Protein AF-A0A0D6DZ39-F1 (afdb_monomer)

Mean predicted aligned error: 8.22 Å

Solvent-accessible surface area (backbone atoms only — not comparable to full-atom values): 7316 Å² total; per-residue (Å²): 134,57,72,67,60,53,52,51,49,54,52,51,52,51,53,54,52,53,54,52,53,53,52,53,49,53,53,50,54,50,54,51,53,52,51,52,50,53,54,49,48,52,49,20,50,55,39,44,49,70,78,43,33,58,39,43,31,40,40,42,47,81,57,67,47,63,48,100,86,68,48,60,35,35,38,30,37,38,22,46,93,90,41,80,42,52,37,34,36,26,66,85,46,83,74,49,64,58,89,72,80,80,83,58,91,86,63,86,48,81,48,59,25,38,36,34,43,57,88,69,51,75,48,76,48,65,82,81,129

Foldseek 3Di:
DDPVVVVVVVVVVVVVVVVVVVVVVVVVVVVVVLVVQQVFLVLQLVQCCVVPLQWAEKAWAPDWDADPVGWIWTWIWTAGPNDTWIFTTTSHDGDDTDDDDDDPPVDPDNHFYWYQDNVRDIDTDHDDD

pLDDT: mean 88.0, std 10.22, range [45.81, 98.19]

Nearest PDB structures (foldseek):
  5d8e-assembly2_C  TM=4.285E-01  e=2.724E+00  Homo sapiens
  4mdb-assembly1_A  TM=3.500E-01  e=3.657E+00  Drosophila mauritiana
  7v6c-assembly1_B  TM=3.434E-01  e=8.344E+00  Drosophila melanogaster

Structure (mmCIF, N/CA/C/O backbone):
data_AF-A0A0D6DZ39-F1
#
_entry.id   AF-A0A0D6DZ39-F1
#
loop_
_atom_site.group_PDB
_atom_site.id
_atom_site.type_symbol
_atom_site.label_atom_id
_atom_site.label_alt_id
_atom_site.label_comp_id
_atom_site.label_asym_id
_atom_site.label_entity_id
_atom_site.label_seq_id
_atom_site.pdbx_PDB_ins_code
_atom_site.Cartn_x
_atom_site.Cartn_y
_atom_site.Cartn_z
_atom_site.occupancy
_atom_site.B_iso_or_equiv
_atom_site.auth_seq_id
_atom_site.auth_comp_id
_atom_site.auth_asym_id
_atom_site.auth_atom_id
_atom_site.pdbx_PDB_model_num
ATOM 1 N N . MET A 1 1 ? 46.101 -10.768 -37.795 1.00 60.72 1 MET A N 1
ATOM 2 C CA . MET A 1 1 ? 44.679 -10.346 -37.822 1.00 60.72 1 MET A CA 1
ATOM 3 C C . MET A 1 1 ? 44.556 -9.062 -38.639 1.00 60.72 1 MET A C 1
ATOM 5 O O . MET A 1 1 ? 45.333 -8.148 -38.408 1.00 60.72 1 MET A O 1
ATOM 9 N N . ASN A 1 2 ? 43.659 -9.007 -39.630 1.00 80.50 2 ASN A N 1
ATOM 10 C CA . ASN A 1 2 ? 43.587 -7.879 -40.570 1.00 80.50 2 ASN A CA 1
ATOM 11 C C . ASN A 1 2 ? 42.960 -6.634 -39.903 1.00 80.50 2 ASN 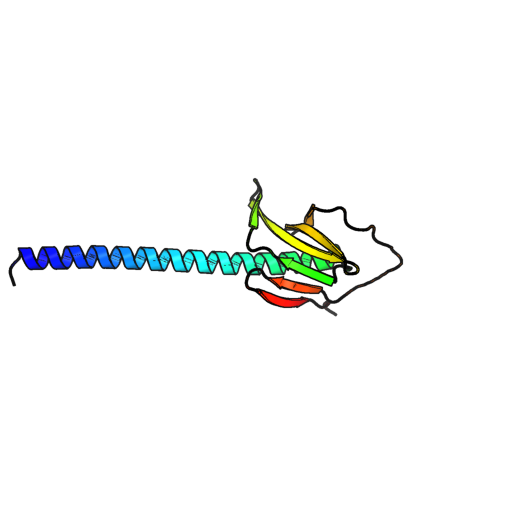A C 1
ATOM 13 O O . ASN A 1 2 ? 42.005 -6.782 -39.138 1.00 80.50 2 ASN A O 1
ATOM 17 N N . LYS A 1 3 ? 43.458 -5.420 -40.190 1.00 79.31 3 LYS A N 1
ATOM 18 C CA . LYS A 1 3 ? 43.030 -4.165 -39.523 1.00 79.31 3 LYS A CA 1
ATOM 19 C C . LYS A 1 3 ? 41.513 -3.941 -39.606 1.00 79.31 3 LYS A C 1
ATOM 21 O O . LYS A 1 3 ? 40.906 -3.439 -38.665 1.00 79.31 3 LYS A O 1
ATOM 26 N N . THR A 1 4 ? 40.892 -4.380 -40.697 1.00 81.56 4 THR A N 1
ATOM 27 C CA . THR A 1 4 ? 39.440 -4.322 -40.910 1.00 81.56 4 THR A CA 1
ATOM 28 C C . THR A 1 4 ? 38.673 -5.236 -39.951 1.00 81.56 4 THR A C 1
ATOM 30 O O . THR A 1 4 ? 37.684 -4.808 -39.368 1.00 81.56 4 THR A O 1
ATOM 33 N N . LYS A 1 5 ? 39.162 -6.462 -39.705 1.00 79.31 5 LYS A N 1
ATOM 34 C CA . LYS A 1 5 ? 38.545 -7.399 -38.746 1.00 79.31 5 LYS A CA 1
ATOM 35 C C . LYS A 1 5 ? 38.633 -6.868 -37.312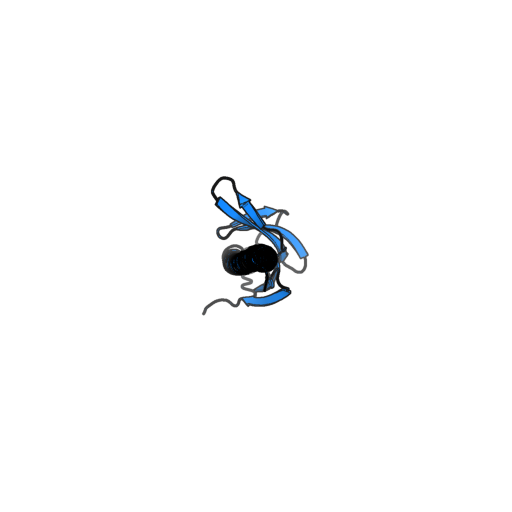 1.00 79.31 5 LYS A C 1
ATOM 37 O O . LYS A 1 5 ? 37.662 -6.967 -36.572 1.00 79.31 5 LYS A O 1
ATOM 42 N N . LEU A 1 6 ? 39.755 -6.240 -36.947 1.00 83.12 6 LEU A N 1
ATOM 43 C CA . LEU A 1 6 ? 39.930 -5.614 -35.631 1.00 83.12 6 LEU A CA 1
ATOM 44 C C . LEU A 1 6 ? 38.946 -4.450 -35.414 1.00 83.12 6 LEU A C 1
ATOM 46 O O . LEU A 1 6 ? 38.325 -4.376 -34.359 1.00 83.12 6 LEU A O 1
ATOM 50 N N . LYS A 1 7 ? 38.750 -3.581 -36.418 1.00 83.75 7 LYS A N 1
ATOM 51 C CA . LYS A 1 7 ? 37.773 -2.477 -36.349 1.00 83.75 7 LYS A CA 1
ATOM 52 C C . LYS A 1 7 ? 36.332 -2.971 -36.196 1.00 83.75 7 LYS A C 1
ATOM 54 O O . LYS A 1 7 ? 35.586 -2.403 -35.407 1.00 83.75 7 LYS A O 1
ATOM 59 N N . VAL A 1 8 ? 35.957 -4.036 -36.909 1.00 85.12 8 VAL A N 1
ATOM 60 C CA . VAL A 1 8 ? 34.622 -4.650 -36.788 1.00 85.12 8 VAL A CA 1
ATOM 61 C C . VAL A 1 8 ? 34.415 -5.238 -35.390 1.00 85.12 8 VAL A C 1
ATOM 63 O O . VAL A 1 8 ? 33.375 -5.001 -34.780 1.00 85.12 8 VAL A O 1
ATOM 66 N N . ILE A 1 9 ? 35.419 -5.932 -34.844 1.00 86.00 9 ILE A N 1
ATOM 67 C CA . ILE A 1 9 ? 35.352 -6.482 -33.484 1.00 86.00 9 ILE A CA 1
ATOM 68 C C . ILE A 1 9 ? 35.227 -5.356 -32.451 1.00 86.00 9 ILE A C 1
ATOM 70 O O . ILE A 1 9 ? 34.301 -5.396 -31.646 1.00 86.00 9 ILE A O 1
ATOM 74 N N . LEU A 1 10 ? 36.074 -4.321 -32.506 1.00 86.88 10 LEU A N 1
ATOM 75 C CA . LEU A 1 10 ? 35.972 -3.172 -31.593 1.00 86.88 10 LEU A CA 1
ATOM 76 C C . LEU A 1 10 ? 34.621 -2.452 -31.699 1.00 86.88 10 LEU A C 1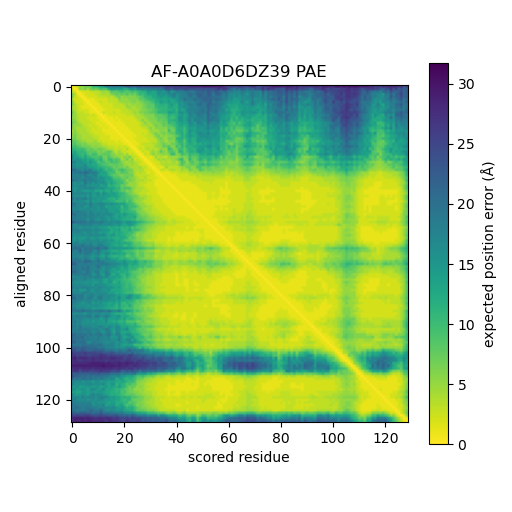
ATOM 78 O O . LEU A 1 10 ? 34.039 -2.107 -30.674 1.00 86.88 10 LEU A O 1
ATOM 82 N N . GLY A 1 11 ? 34.105 -2.261 -32.916 1.00 87.50 11 GLY A N 1
ATOM 83 C CA . GLY A 1 11 ? 32.790 -1.660 -33.134 1.00 87.50 11 GLY A CA 1
ATOM 84 C C . GLY A 1 11 ? 31.669 -2.487 -32.504 1.00 87.50 11 GLY A C 1
ATOM 85 O O . GLY A 1 11 ? 30.847 -1.951 -31.764 1.00 87.50 11 GLY A O 1
ATOM 86 N N . SER A 1 12 ? 31.673 -3.804 -32.729 1.00 86.62 12 SER A N 1
ATOM 87 C CA . SER A 1 12 ? 30.685 -4.713 -32.132 1.00 86.62 12 SER A CA 1
ATOM 88 C C . SER A 1 12 ? 30.771 -4.751 -30.601 1.00 86.62 12 SER A C 1
ATOM 90 O O . SER A 1 12 ? 29.744 -4.680 -29.927 1.00 86.62 12 SER A O 1
ATOM 92 N N . LEU A 1 13 ? 31.985 -4.762 -30.042 1.00 91.31 13 LEU A N 1
ATOM 93 C CA . LEU A 1 13 ? 32.215 -4.738 -28.599 1.00 91.31 13 LEU A CA 1
ATOM 94 C C . LEU A 1 13 ? 31.680 -3.447 -27.962 1.00 91.31 13 LEU A C 1
ATOM 96 O O . LEU A 1 13 ? 31.044 -3.499 -26.908 1.00 91.31 13 LEU A O 1
ATOM 100 N N . LEU A 1 14 ? 31.880 -2.298 -28.617 1.00 91.31 14 LEU A N 1
ATOM 101 C CA . LEU A 1 14 ? 31.361 -1.011 -28.155 1.00 91.31 14 LEU A CA 1
ATOM 102 C C . LEU A 1 14 ? 29.826 -1.019 -28.098 1.00 91.31 14 LEU A C 1
ATOM 104 O O . LEU A 1 14 ? 29.248 -0.641 -27.082 1.00 91.31 14 LEU A O 1
ATOM 108 N N . VAL A 1 15 ? 29.165 -1.502 -29.156 1.00 90.19 15 VAL A N 1
ATOM 109 C CA . VAL A 1 15 ? 27.695 -1.571 -29.224 1.00 90.19 15 VAL A CA 1
ATOM 110 C C . VAL A 1 15 ? 27.132 -2.481 -28.131 1.00 90.19 15 VAL A C 1
ATOM 112 O O . VAL A 1 15 ? 26.187 -2.099 -27.439 1.00 90.19 15 VAL A O 1
ATOM 115 N N . ILE A 1 16 ? 27.737 -3.655 -27.922 1.00 91.19 16 ILE A N 1
ATOM 116 C CA . ILE A 1 16 ? 27.330 -4.589 -26.861 1.00 91.19 16 ILE A CA 1
ATOM 117 C C . ILE A 1 16 ? 27.494 -3.944 -25.479 1.00 91.19 16 ILE A C 1
ATOM 119 O O . ILE A 1 16 ? 26.596 -4.038 -24.641 1.00 91.19 16 ILE A O 1
ATOM 123 N N . THR A 1 17 ? 28.607 -3.242 -25.254 1.00 91.69 17 THR A N 1
ATOM 124 C CA . THR A 1 17 ? 28.882 -2.565 -23.979 1.00 91.69 17 THR A CA 1
ATOM 125 C C . THR A 1 17 ? 27.860 -1.462 -23.700 1.00 91.69 17 THR A C 1
ATOM 127 O O . THR A 1 17 ? 27.304 -1.403 -22.605 1.00 91.69 17 THR A O 1
ATOM 130 N N . VAL A 1 18 ? 27.535 -0.628 -24.694 1.00 91.31 18 VAL A N 1
ATOM 131 C CA . VAL A 1 18 ? 26.509 0.420 -24.553 1.00 91.31 18 VAL A CA 1
ATOM 132 C C . VAL A 1 18 ? 25.133 -0.188 -24.260 1.00 91.31 18 VAL A C 1
ATOM 134 O O . VAL A 1 18 ? 24.436 0.279 -23.358 1.00 91.31 18 VAL A O 1
ATOM 137 N N . ALA A 1 19 ? 24.748 -1.261 -24.958 1.00 88.81 19 ALA A N 1
ATOM 138 C CA . ALA A 1 19 ? 23.473 -1.939 -24.725 1.00 88.81 19 ALA A CA 1
ATOM 139 C C . ALA A 1 19 ? 23.367 -2.530 -23.305 1.00 88.81 19 ALA A C 1
ATOM 141 O O . ALA A 1 19 ? 22.314 -2.432 -22.670 1.00 88.81 19 ALA A O 1
ATOM 142 N N . LEU A 1 20 ? 24.455 -3.107 -22.782 1.00 89.81 20 LEU A N 1
ATOM 143 C CA . LEU A 1 20 ? 24.526 -3.602 -21.404 1.00 89.81 20 LEU A CA 1
ATOM 144 C C . LEU A 1 20 ? 24.365 -2.468 -20.385 1.00 89.81 20 LEU A C 1
ATOM 146 O O . LEU A 1 20 ? 23.563 -2.598 -19.462 1.00 89.81 20 LEU A O 1
ATOM 150 N N . LEU A 1 21 ? 25.061 -1.343 -20.574 1.00 89.19 21 LEU A N 1
ATOM 151 C CA . LEU A 1 21 ? 24.967 -0.188 -19.675 1.00 89.19 21 LEU A CA 1
ATOM 152 C C . LEU A 1 21 ? 23.548 0.396 -19.623 1.00 89.19 21 LEU A C 1
ATOM 154 O O . LEU A 1 21 ? 23.050 0.695 -18.537 1.00 89.19 21 LEU A O 1
ATOM 158 N N . LEU A 1 22 ? 22.866 0.506 -20.769 1.00 87.56 22 LEU A N 1
ATOM 159 C CA . LEU A 1 22 ? 21.480 0.984 -20.824 1.00 87.56 22 LEU A CA 1
ATOM 160 C C . LEU A 1 22 ? 20.514 0.046 -20.086 1.00 87.56 22 LEU A C 1
ATOM 162 O O . LEU A 1 22 ? 19.656 0.520 -19.341 1.00 87.56 22 LEU A O 1
ATOM 166 N N . ARG A 1 23 ? 20.675 -1.277 -20.235 1.00 81.56 23 ARG A N 1
ATOM 167 C CA . ARG A 1 23 ? 19.868 -2.271 -19.501 1.00 81.56 23 ARG A CA 1
ATOM 168 C C . ARG A 1 23 ? 20.108 -2.211 -17.996 1.00 81.56 23 ARG A C 1
ATOM 170 O O . ARG A 1 23 ? 19.154 -2.254 -17.225 1.00 81.56 23 ARG A O 1
ATOM 177 N N . LEU A 1 24 ? 21.369 -2.098 -17.575 1.00 81.88 24 LEU A N 1
ATOM 178 C CA . LEU A 1 24 ? 21.724 -1.977 -16.160 1.00 81.88 24 LEU A CA 1
ATOM 179 C C . LEU A 1 24 ? 21.114 -0.717 -15.544 1.00 81.88 24 LEU A C 1
ATOM 181 O O . LEU A 1 24 ? 20.487 -0.807 -14.490 1.00 81.88 24 LEU A O 1
ATOM 185 N N . LYS A 1 25 ? 21.225 0.427 -16.229 1.00 82.94 25 LYS A N 1
ATOM 186 C CA . LYS A 1 25 ? 20.617 1.685 -15.784 1.00 82.94 25 LYS A CA 1
ATOM 187 C C . LYS A 1 25 ? 19.096 1.567 -15.660 1.00 82.94 25 LYS A C 1
ATOM 189 O O . LYS A 1 25 ? 18.564 1.871 -14.600 1.00 82.94 25 LYS A O 1
ATOM 194 N N . GLY A 1 26 ? 18.417 1.045 -16.686 1.00 77.00 26 GLY A N 1
ATOM 195 C CA . GLY A 1 26 ? 16.965 0.842 -16.648 1.00 77.00 26 GLY A CA 1
ATOM 196 C C . GLY A 1 26 ? 16.517 -0.044 -15.478 1.00 77.00 26 GLY A C 1
ATOM 197 O O . GLY A 1 26 ? 15.593 0.313 -14.751 1.00 77.00 26 GLY A O 1
ATOM 198 N N . ASN A 1 27 ? 17.226 -1.149 -15.224 1.00 76.25 27 ASN A N 1
ATOM 199 C CA . ASN A 1 27 ? 16.931 -2.036 -14.095 1.00 76.25 27 ASN A CA 1
ATOM 200 C C . ASN A 1 27 ? 17.171 -1.365 -12.733 1.00 76.25 27 ASN A C 1
ATOM 202 O O . ASN A 1 27 ? 16.428 -1.613 -11.781 1.00 76.25 27 ASN A O 1
ATOM 206 N N . MET A 1 28 ? 18.214 -0.541 -12.613 1.00 75.88 28 MET A N 1
ATOM 207 C CA . MET A 1 28 ? 18.495 0.208 -11.386 1.00 75.88 28 MET A CA 1
ATOM 208 C C . MET A 1 28 ? 17.428 1.269 -11.111 1.00 75.88 28 MET A C 1
ATOM 210 O O . MET A 1 28 ? 16.947 1.360 -9.981 1.00 75.88 28 MET A O 1
ATOM 214 N N . ASP A 1 29 ? 17.031 2.024 -12.135 1.00 77.44 29 ASP A N 1
ATOM 215 C CA . ASP A 1 29 ? 15.997 3.055 -12.030 1.00 77.44 29 ASP A CA 1
ATOM 216 C C . ASP A 1 29 ? 14.648 2.432 -11.638 1.00 77.44 29 ASP A C 1
ATOM 218 O O . ASP A 1 29 ? 13.971 2.927 -10.736 1.00 77.44 29 ASP A O 1
ATOM 222 N N . GLN A 1 30 ? 14.297 1.281 -12.225 1.00 75.50 30 GLN A N 1
ATOM 223 C CA . GLN A 1 30 ? 13.091 0.544 -11.848 1.00 75.50 30 GLN A CA 1
ATOM 224 C C . GLN A 1 30 ? 13.122 0.102 -10.378 1.00 75.50 30 GLN A C 1
ATOM 226 O O . GLN A 1 30 ? 12.181 0.387 -9.638 1.00 75.50 30 GLN A O 1
ATOM 231 N N . LYS A 1 31 ? 14.211 -0.535 -9.923 1.00 75.44 31 LYS A N 1
ATOM 232 C CA . LYS A 1 31 ? 14.346 -0.973 -8.521 1.00 75.44 31 LYS A CA 1
ATOM 233 C C . LYS A 1 31 ? 14.267 0.192 -7.538 1.00 75.44 31 LYS A C 1
ATOM 235 O O . LYS A 1 31 ? 13.691 0.055 -6.460 1.00 75.44 31 LYS A O 1
ATOM 240 N N . ARG A 1 32 ? 14.853 1.338 -7.893 1.00 78.88 32 ARG A N 1
ATOM 241 C CA . ARG A 1 32 ? 14.789 2.552 -7.074 1.00 78.88 32 ARG A CA 1
ATOM 242 C C . ARG A 1 32 ? 13.352 3.055 -6.948 1.00 78.88 32 ARG A C 1
ATOM 244 O O . ARG A 1 32 ? 12.917 3.320 -5.831 1.00 78.88 32 ARG A O 1
ATOM 251 N N . ASN A 1 33 ? 12.625 3.131 -8.060 1.00 83.06 33 ASN A N 1
ATOM 252 C CA . ASN A 1 33 ? 11.234 3.584 -8.080 1.00 83.06 33 ASN A CA 1
ATOM 253 C C . ASN A 1 33 ? 10.309 2.632 -7.311 1.00 83.06 33 ASN A C 1
ATOM 255 O O . ASN A 1 33 ? 9.423 3.082 -6.590 1.00 83.06 33 ASN A O 1
ATOM 259 N N . GLU A 1 34 ? 10.530 1.320 -7.425 1.00 84.88 34 GLU A N 1
ATOM 260 C CA . GLU A 1 34 ? 9.795 0.317 -6.650 1.00 84.88 34 GLU A CA 1
ATOM 261 C C . GLU A 1 34 ? 10.026 0.503 -5.151 1.00 84.88 34 GLU A C 1
ATOM 263 O O . GLU A 1 34 ? 9.062 0.592 -4.393 1.00 84.88 34 GLU A O 1
ATOM 268 N N . LYS A 1 35 ? 11.286 0.642 -4.722 1.00 88.12 35 LYS A N 1
ATOM 269 C CA . LYS A 1 35 ? 11.611 0.883 -3.312 1.00 88.12 35 LYS A CA 1
ATOM 270 C C . LYS A 1 35 ? 10.960 2.168 -2.793 1.00 88.12 35 LYS A C 1
ATOM 272 O O . LYS A 1 35 ? 10.315 2.143 -1.751 1.00 88.12 35 LYS A O 1
ATOM 277 N N . GLU A 1 36 ? 11.088 3.268 -3.533 1.00 89.56 36 GLU A N 1
ATOM 278 C CA . GLU A 1 36 ? 10.490 4.551 -3.155 1.00 89.56 36 GLU A CA 1
ATOM 279 C C . GLU A 1 36 ? 8.960 4.462 -3.051 1.00 89.56 36 GLU A C 1
ATOM 281 O O . GLU A 1 36 ? 8.363 5.022 -2.132 1.00 89.56 36 GLU A O 1
ATOM 286 N N . ASN A 1 37 ? 8.311 3.720 -3.951 1.00 90.62 37 ASN A N 1
ATOM 287 C CA . ASN A 1 37 ? 6.872 3.484 -3.891 1.00 90.62 37 ASN A CA 1
ATOM 288 C C . ASN A 1 37 ? 6.471 2.725 -2.616 1.00 90.62 37 ASN A C 1
ATOM 290 O O . ASN A 1 37 ? 5.525 3.132 -1.945 1.00 90.62 37 ASN A O 1
ATOM 294 N N . ILE A 1 38 ? 7.201 1.671 -2.240 1.00 95.12 38 ILE A N 1
ATOM 295 C CA . ILE A 1 38 ? 6.934 0.920 -1.001 1.00 95.12 38 ILE A CA 1
ATOM 296 C C . ILE A 1 38 ? 7.152 1.797 0.240 1.00 95.12 38 ILE A C 1
ATOM 298 O O . ILE A 1 38 ? 6.301 1.821 1.129 1.00 95.12 38 ILE A O 1
ATOM 302 N N . ASP A 1 39 ? 8.223 2.592 0.274 1.00 94.19 39 ASP A N 1
ATOM 303 C CA . ASP A 1 39 ? 8.477 3.535 1.371 1.00 94.19 39 ASP A CA 1
ATOM 304 C C . ASP A 1 39 ? 7.340 4.571 1.487 1.00 94.19 39 ASP A C 1
ATOM 306 O O . ASP A 1 39 ? 6.858 4.878 2.582 1.00 94.19 39 ASP A O 1
ATOM 310 N N . ASN A 1 40 ? 6.841 5.073 0.351 1.00 94.19 40 ASN A N 1
ATOM 311 C CA . ASN A 1 40 ? 5.697 5.983 0.314 1.00 94.19 40 ASN A CA 1
ATOM 312 C C . ASN A 1 40 ? 4.405 5.315 0.810 1.00 94.19 40 ASN A C 1
ATOM 314 O O . ASN A 1 40 ? 3.639 5.958 1.530 1.00 94.19 40 ASN A O 1
ATOM 318 N N . GLN A 1 41 ? 4.170 4.046 0.465 1.00 96.62 41 GLN A N 1
ATOM 319 C CA . GLN A 1 41 ? 3.026 3.266 0.949 1.00 96.62 41 GLN A CA 1
ATOM 320 C C . GLN A 1 41 ? 3.068 3.099 2.465 1.00 96.62 41 GLN A C 1
ATOM 322 O O . GLN A 1 41 ? 2.064 3.347 3.128 1.00 96.62 41 GLN A O 1
ATOM 327 N N . ARG A 1 42 ? 4.233 2.770 3.032 1.00 96.19 42 ARG A N 1
ATOM 328 C CA . ARG A 1 42 ? 4.383 2.581 4.481 1.00 96.19 42 ARG A CA 1
ATOM 329 C C . ARG A 1 42 ? 4.095 3.862 5.257 1.00 96.19 42 ARG A C 1
ATOM 331 O O . ARG A 1 42 ? 3.303 3.846 6.193 1.00 96.19 42 ARG A O 1
ATOM 338 N N . ILE A 1 43 ? 4.669 4.986 4.821 1.00 95.44 43 ILE A N 1
ATOM 339 C CA . ILE A 1 43 ? 4.400 6.302 5.425 1.00 95.44 43 ILE A CA 1
ATOM 340 C C . ILE A 1 43 ? 2.908 6.640 5.328 1.00 95.44 43 ILE A C 1
ATOM 342 O O . ILE A 1 43 ? 2.302 7.080 6.298 1.00 95.44 43 ILE A O 1
ATOM 346 N N . THR A 1 44 ? 2.303 6.396 4.166 1.00 95.44 44 THR A N 1
ATOM 347 C CA . THR A 1 44 ? 0.877 6.651 3.937 1.00 95.44 44 THR A CA 1
ATOM 348 C C . THR A 1 44 ? -0.007 5.793 4.847 1.00 95.44 44 THR A C 1
ATOM 350 O O . THR A 1 44 ? -0.967 6.305 5.413 1.00 95.44 44 THR A O 1
ATOM 353 N N . ALA A 1 45 ? 0.328 4.516 5.051 1.00 95.94 45 ALA A N 1
ATOM 354 C CA . ALA A 1 45 ? -0.401 3.636 5.963 1.00 95.94 45 ALA A CA 1
ATOM 355 C C . ALA A 1 45 ? -0.323 4.113 7.419 1.00 95.94 45 ALA A C 1
ATOM 357 O O . ALA A 1 45 ? -1.339 4.122 8.113 1.00 95.94 45 ALA A O 1
ATOM 358 N N . MET A 1 46 ? 0.852 4.570 7.867 1.00 94.19 46 MET A N 1
ATOM 359 C CA . MET A 1 46 ? 1.008 5.173 9.194 1.00 94.19 46 MET A CA 1
ATOM 360 C C . MET A 1 46 ? 0.142 6.428 9.355 1.00 94.19 46 MET A C 1
ATOM 362 O O . MET A 1 46 ? -0.502 6.599 10.388 1.00 94.19 46 MET A O 1
ATOM 366 N N . THR A 1 47 ? 0.084 7.284 8.331 1.00 93.25 47 THR A N 1
ATOM 367 C CA . THR A 1 47 ? -0.789 8.463 8.341 1.00 93.25 47 THR A CA 1
ATOM 368 C C . THR A 1 47 ? -2.262 8.068 8.409 1.00 93.25 47 THR A C 1
ATOM 370 O O . THR A 1 47 ? -2.982 8.613 9.239 1.00 93.25 47 THR A O 1
ATOM 373 N N . VAL A 1 48 ? -2.707 7.093 7.605 1.00 93.25 48 VAL A N 1
ATOM 374 C CA . VAL A 1 48 ? -4.097 6.604 7.638 1.00 93.25 48 VAL A CA 1
ATOM 375 C C . VAL A 1 48 ? -4.466 6.068 9.017 1.00 93.25 48 VAL A C 1
ATOM 377 O O . VAL A 1 48 ? -5.506 6.445 9.543 1.00 93.25 48 VAL A O 1
ATOM 380 N N . LYS A 1 49 ? -3.597 5.268 9.644 1.00 91.38 49 LYS A N 1
ATOM 381 C CA . LYS A 1 49 ? -3.823 4.754 11.004 1.00 91.38 49 LYS A CA 1
ATOM 382 C C . LYS A 1 49 ? -4.020 5.872 12.034 1.00 91.38 49 LYS A C 1
ATOM 384 O O . LYS A 1 49 ? -4.789 5.718 12.973 1.00 91.38 49 LYS A O 1
ATOM 389 N N . MET A 1 50 ? -3.318 6.991 11.865 1.00 88.81 50 MET A N 1
ATOM 390 C CA . MET A 1 50 ? -3.392 8.134 12.775 1.00 88.81 50 MET A CA 1
ATOM 391 C C . MET A 1 50 ? -4.665 8.969 12.586 1.00 88.81 50 MET A C 1
ATOM 393 O O . MET A 1 50 ? -5.221 9.442 13.571 1.00 88.81 50 MET A O 1
ATOM 397 N N . ILE A 1 51 ? -5.117 9.166 11.345 1.00 89.06 51 ILE A N 1
ATOM 398 C CA . ILE A 1 51 ? -6.301 9.990 11.037 1.00 89.06 51 ILE A CA 1
ATOM 399 C C . ILE A 1 51 ? -7.614 9.204 11.109 1.00 89.06 51 ILE A C 1
ATOM 401 O O . ILE A 1 51 ? -8.651 9.781 11.412 1.00 89.06 51 ILE A O 1
ATOM 405 N N . GLU A 1 52 ? -7.573 7.901 10.832 1.00 89.75 52 GLU A N 1
ATOM 406 C CA . GLU A 1 52 ? -8.728 7.007 10.835 1.00 89.75 52 GLU A CA 1
ATOM 407 C C . GLU A 1 52 ? -8.344 5.691 11.540 1.00 89.75 52 GLU A C 1
ATOM 409 O O . GLU A 1 52 ? -8.033 4.686 10.895 1.00 89.75 52 GLU A O 1
ATOM 414 N N . PRO A 1 53 ? -8.322 5.677 12.886 1.00 88.75 53 PRO A N 1
ATOM 415 C CA . PRO A 1 53 ? -7.835 4.536 13.665 1.00 88.75 53 PRO A CA 1
ATOM 416 C C . PRO A 1 53 ? -8.707 3.281 13.532 1.00 88.75 53 PRO A C 1
ATOM 418 O O . PRO A 1 53 ? -8.272 2.199 13.926 1.00 88.75 53 PRO A O 1
ATOM 421 N N . ARG A 1 54 ? -9.907 3.402 12.944 1.00 90.44 54 ARG A N 1
ATOM 422 C CA . ARG A 1 54 ? -10.832 2.289 12.684 1.00 90.44 54 ARG A CA 1
ATOM 423 C C . ARG A 1 54 ? -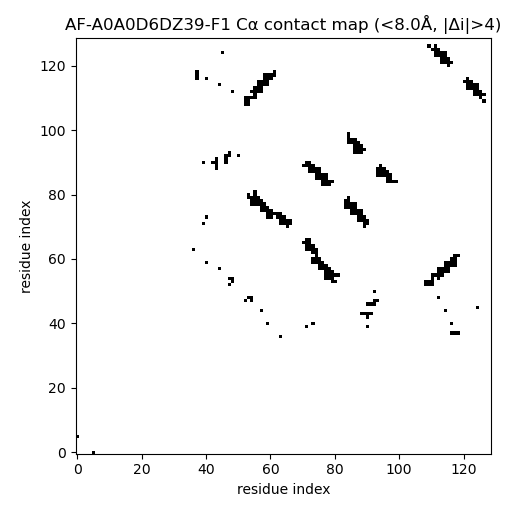10.444 1.446 11.468 1.00 90.44 54 ARG A C 1
ATOM 425 O O . ARG A 1 54 ? -11.087 0.426 11.227 1.00 90.44 54 ARG A O 1
ATOM 432 N N . VAL A 1 55 ? -9.458 1.865 10.664 1.00 92.50 55 VAL A N 1
ATOM 433 C CA . VAL A 1 55 ? -9.033 1.074 9.501 1.00 92.50 55 VAL A CA 1
ATOM 434 C C . VAL A 1 55 ? -8.372 -0.224 9.955 1.00 92.50 55 VAL A C 1
ATOM 436 O O . VAL A 1 55 ? -7.304 -0.230 10.558 1.00 92.50 55 VAL A O 1
ATOM 439 N N . GLU A 1 56 ? -8.988 -1.336 9.572 1.00 94.44 56 GLU A N 1
ATOM 440 C CA . GLU A 1 56 ? -8.522 -2.694 9.859 1.00 94.44 56 GLU A CA 1
ATOM 441 C C . GLU A 1 56 ? -7.464 -3.144 8.849 1.00 94.44 56 GLU A C 1
ATOM 443 O O . GLU A 1 56 ? -6.527 -3.874 9.176 1.00 94.44 56 GLU A O 1
ATOM 448 N N . LYS A 1 57 ? -7.627 -2.732 7.586 1.00 97.19 57 LYS A N 1
ATOM 449 C CA . LYS A 1 57 ? -6.784 -3.188 6.481 1.00 97.19 57 LYS A CA 1
ATOM 450 C C . LYS A 1 57 ? -6.612 -2.127 5.404 1.00 97.19 57 LYS A C 1
ATOM 452 O O . LYS A 1 57 ? -7.580 -1.482 5.015 1.00 97.19 57 LYS A O 1
ATOM 457 N N . ILE A 1 58 ? -5.408 -2.016 4.849 1.00 97.81 58 ILE A N 1
ATOM 458 C CA . ILE A 1 58 ? -5.104 -1.248 3.635 1.00 97.81 58 ILE A CA 1
ATOM 459 C C . ILE A 1 58 ? -4.498 -2.191 2.598 1.00 97.81 58 ILE A C 1
ATOM 461 O O . ILE A 1 58 ? -3.617 -2.986 2.905 1.00 97.81 58 ILE A O 1
ATOM 465 N N . ILE A 1 59 ? -4.954 -2.091 1.353 1.00 98.19 59 ILE A N 1
ATOM 466 C CA . ILE A 1 59 ? -4.431 -2.841 0.209 1.00 98.19 59 ILE A CA 1
ATOM 467 C C . ILE A 1 59 ? -3.995 -1.838 -0.852 1.00 98.19 59 ILE A C 1
ATOM 469 O O . ILE A 1 59 ? -4.839 -1.233 -1.521 1.00 98.19 59 ILE A O 1
ATOM 473 N N . PHE A 1 60 ? -2.688 -1.657 -1.014 1.00 97.94 60 PHE A N 1
ATOM 474 C CA . PHE A 1 60 ? -2.133 -0.712 -1.975 1.00 97.94 60 PHE A CA 1
ATOM 475 C C . PHE A 1 60 ? -2.134 -1.259 -3.402 1.00 97.94 60 PHE A C 1
ATOM 477 O O . PHE A 1 60 ? -1.831 -2.422 -3.667 1.00 97.94 60 PHE A O 1
ATOM 484 N N . SER A 1 61 ? -2.437 -0.381 -4.354 1.00 94.94 61 SER A N 1
ATOM 485 C CA . SER A 1 61 ? -2.227 -0.635 -5.777 1.00 94.94 61 SER A CA 1
ATOM 486 C C . SER A 1 61 ? -0.763 -0.411 -6.160 1.00 94.94 61 SER A C 1
ATOM 488 O O . SER A 1 61 ? -0.062 0.401 -5.560 1.00 94.94 61 SER A O 1
ATOM 490 N N . LYS A 1 62 ? -0.319 -1.051 -7.248 1.00 90.31 62 LYS A N 1
ATOM 491 C CA . LYS A 1 62 ? 0.955 -0.718 -7.915 1.00 90.31 62 LYS A CA 1
ATOM 492 C C . LYS A 1 62 ? 0.954 0.686 -8.526 1.00 90.31 62 LYS A C 1
ATOM 494 O O . LYS A 1 62 ? 2.016 1.248 -8.766 1.00 90.31 62 LYS A O 1
ATOM 499 N N . SER A 1 63 ? -0.225 1.247 -8.795 1.00 85.31 63 SER A N 1
ATOM 500 C CA . SER A 1 63 ? -0.373 2.564 -9.412 1.00 85.31 63 SER A CA 1
ATOM 501 C C . SER A 1 63 ? -0.252 3.698 -8.390 1.00 85.31 63 SER A C 1
ATOM 503 O O . SER A 1 63 ? -1.071 3.789 -7.469 1.00 85.31 63 SER A O 1
ATOM 505 N N . PHE A 1 64 ? 0.668 4.622 -8.643 1.00 89.31 64 PHE A N 1
ATOM 506 C CA . PHE A 1 64 ? 0.789 5.902 -7.952 1.00 89.31 64 PHE A CA 1
ATOM 507 C C . PHE A 1 64 ? 0.961 7.028 -8.978 1.00 89.31 64 PHE A C 1
ATOM 509 O O . PHE A 1 64 ? 1.290 6.783 -10.140 1.00 89.31 64 PHE A O 1
ATOM 516 N N . PHE A 1 65 ? 0.694 8.262 -8.569 1.00 90.81 65 PHE A N 1
ATOM 517 C CA . PHE A 1 65 ? 0.870 9.443 -9.408 1.00 90.81 65 PHE A CA 1
ATOM 518 C C . PHE A 1 65 ? 1.221 10.653 -8.552 1.00 90.81 65 PHE A C 1
ATOM 520 O O . PHE A 1 65 ? 0.848 10.735 -7.384 1.00 90.81 65 PHE A O 1
ATOM 527 N N . TYR A 1 66 ? 1.908 11.623 -9.142 1.00 90.12 66 TYR A N 1
ATOM 528 C CA 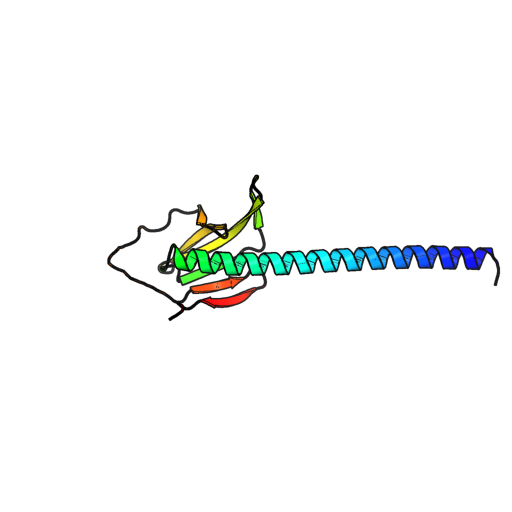. TYR A 1 66 ? 2.200 12.881 -8.470 1.00 90.12 66 TYR A CA 1
ATOM 529 C C . TYR A 1 66 ? 1.147 13.928 -8.832 1.00 90.12 66 TYR A C 1
ATOM 531 O O . TYR A 1 66 ? 0.717 14.025 -9.983 1.00 90.12 66 TYR A O 1
ATOM 539 N N . SER A 1 67 ? 0.713 14.712 -7.847 1.00 89.25 67 SER A N 1
ATOM 540 C CA . SER A 1 67 ? -0.094 15.907 -8.100 1.00 89.25 67 SER A CA 1
ATOM 541 C C . SER A 1 67 ? 0.736 16.984 -8.811 1.00 89.25 67 SER A C 1
ATOM 543 O O . SER A 1 67 ? 1.963 16.896 -8.886 1.00 89.25 67 SER A O 1
ATOM 545 N N . ARG A 1 68 ? 0.083 18.060 -9.276 1.00 88.62 68 ARG A N 1
ATOM 546 C CA . ARG A 1 68 ? 0.769 19.210 -9.904 1.00 88.62 68 ARG A CA 1
ATOM 547 C C . ARG A 1 68 ? 1.830 19.861 -9.007 1.00 88.62 68 ARG A C 1
ATOM 549 O O . ARG A 1 68 ? 2.756 20.470 -9.522 1.00 88.62 68 ARG A O 1
ATOM 556 N N . ILE A 1 69 ? 1.693 19.721 -7.688 1.00 89.62 69 ILE A N 1
ATOM 557 C CA . ILE A 1 69 ? 2.620 20.260 -6.682 1.00 89.62 69 ILE A CA 1
ATOM 558 C C . ILE A 1 69 ? 3.592 19.197 -6.137 1.00 89.62 69 ILE A C 1
ATOM 560 O O . ILE A 1 69 ? 4.216 19.405 -5.102 1.00 89.62 69 ILE A O 1
ATOM 564 N N . GLY A 1 70 ? 3.708 18.042 -6.801 1.00 87.12 70 GLY A N 1
ATOM 565 C CA . GLY A 1 70 ? 4.688 17.008 -6.456 1.00 87.12 70 GLY A CA 1
ATOM 566 C C . GLY A 1 70 ? 4.311 16.116 -5.268 1.00 87.12 70 GLY A C 1
ATOM 567 O O . GLY A 1 70 ? 5.179 15.445 -4.715 1.00 87.12 70 GLY A O 1
ATOM 568 N N . ILE A 1 71 ? 3.037 16.064 -4.862 1.00 88.38 71 ILE A N 1
ATOM 569 C CA . ILE A 1 71 ? 2.588 15.145 -3.800 1.00 88.38 71 ILE A CA 1
ATOM 570 C C . ILE A 1 71 ? 2.325 13.769 -4.406 1.00 88.38 71 ILE A C 1
ATOM 572 O O . ILE A 1 71 ? 1.528 13.652 -5.334 1.00 88.38 71 ILE A O 1
ATOM 576 N N . CYS A 1 72 ? 2.971 12.735 -3.864 1.00 91.88 72 CYS A N 1
ATOM 577 C CA . CYS A 1 72 ? 2.715 11.346 -4.238 1.00 91.88 72 CYS A CA 1
ATOM 578 C C . CYS A 1 72 ? 1.341 10.901 -3.719 1.00 91.88 72 CYS A C 1
ATOM 580 O O . CYS A 1 72 ? 1.073 10.975 -2.518 1.00 91.88 72 CYS A O 1
ATOM 582 N N . ASN A 1 73 ? 0.499 10.441 -4.640 1.00 95.00 73 ASN A N 1
ATOM 583 C CA . ASN A 1 73 ? -0.826 9.898 -4.392 1.00 95.00 73 ASN A CA 1
ATOM 584 C C . ASN A 1 73 ? -0.854 8.431 -4.801 1.00 95.00 73 ASN A C 1
ATOM 586 O O . ASN A 1 73 ? -0.429 8.070 -5.902 1.00 95.00 73 ASN A O 1
ATOM 590 N N . ILE A 1 74 ? -1.392 7.588 -3.930 1.00 96.19 74 ILE A N 1
ATOM 591 C CA . ILE A 1 74 ? -1.396 6.140 -4.096 1.00 96.19 74 ILE A CA 1
ATOM 592 C C . ILE A 1 74 ? -2.831 5.658 -4.002 1.00 96.19 74 ILE A C 1
ATOM 594 O O . ILE A 1 74 ? -3.558 6.003 -3.072 1.00 96.19 74 ILE A O 1
ATOM 598 N N . ARG A 1 75 ? -3.253 4.855 -4.976 1.00 96.56 75 ARG A N 1
ATOM 599 C CA . ARG A 1 75 ? -4.572 4.223 -4.920 1.00 96.56 75 ARG A CA 1
ATOM 600 C C . ARG A 1 75 ? -4.519 3.047 -3.956 1.00 96.56 75 ARG A C 1
ATOM 602 O O . ARG A 1 75 ? -3.618 2.214 -4.060 1.00 96.56 75 ARG A O 1
ATOM 609 N N . ALA A 1 76 ? -5.505 2.942 -3.083 1.00 97.62 76 ALA A N 1
ATOM 610 C CA . ALA A 1 76 ? -5.631 1.832 -2.157 1.00 97.62 76 ALA A CA 1
ATOM 611 C C . ALA A 1 76 ? -7.093 1.427 -1.974 1.00 97.62 76 ALA A C 1
ATOM 613 O O . ALA A 1 76 ? -8.018 2.155 -2.331 1.00 97.62 76 ALA A O 1
ATOM 614 N N . ARG A 1 77 ? -7.296 0.242 -1.407 1.00 97.88 77 ARG A N 1
ATOM 615 C CA . ARG A 1 77 ? -8.557 -0.114 -0.76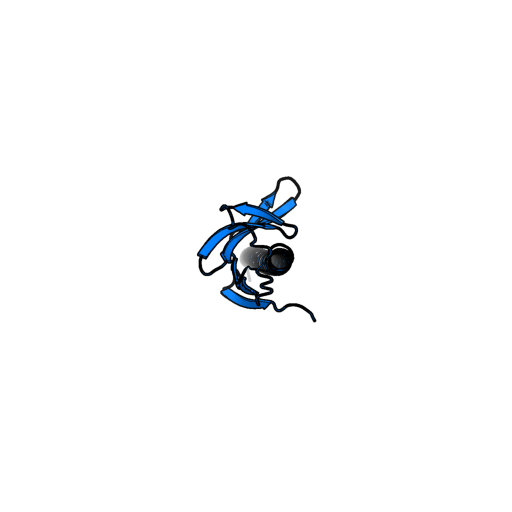2 1.00 97.88 77 ARG A CA 1
ATOM 616 C C . ARG A 1 77 ? -8.342 -0.137 0.736 1.00 97.88 77 ARG A C 1
ATOM 618 O O . ARG A 1 77 ? -7.432 -0.830 1.182 1.00 97.88 77 ARG A O 1
ATOM 625 N N . ILE A 1 78 ? -9.171 0.571 1.484 1.00 96.56 78 ILE A N 1
ATOM 626 C CA . ILE A 1 78 ? -9.188 0.488 2.943 1.00 96.56 78 ILE A CA 1
ATOM 627 C C . ILE A 1 78 ? -10.384 -0.349 3.394 1.00 96.56 78 ILE A C 1
ATOM 629 O 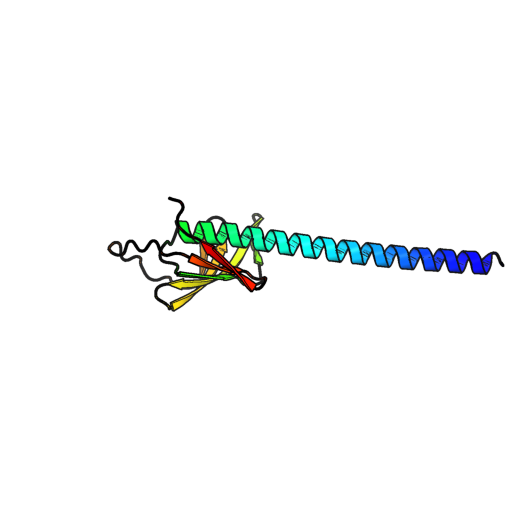O . ILE A 1 78 ? -11.377 -0.442 2.671 1.00 96.56 78 ILE A O 1
ATOM 633 N N . VAL A 1 79 ? -10.280 -0.997 4.550 1.00 95.56 79 VAL A N 1
ATOM 634 C CA . VAL A 1 79 ? -11.351 -1.805 5.139 1.00 95.56 79 VAL A CA 1
ATOM 635 C C . VAL A 1 79 ? -11.700 -1.260 6.514 1.00 95.56 79 VAL A C 1
ATOM 637 O O . 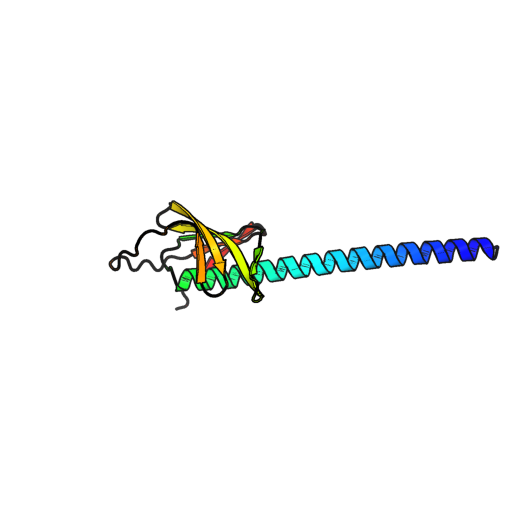VAL A 1 79 ? -10.813 -1.098 7.349 1.00 95.56 79 VAL A O 1
ATOM 640 N N . ILE A 1 80 ? -12.985 -0.981 6.725 1.00 92.69 80 ILE A N 1
ATOM 641 C CA . ILE A 1 80 ? -13.549 -0.501 7.992 1.00 92.69 80 ILE A CA 1
ATOM 642 C C . ILE A 1 80 ? -14.823 -1.304 8.259 1.00 92.69 80 ILE A C 1
ATOM 644 O O . ILE A 1 80 ? -15.727 -1.318 7.414 1.00 92.69 80 ILE A O 1
ATOM 648 N N . GLY A 1 81 ? -14.907 -1.985 9.403 1.00 90.25 81 GLY A N 1
ATOM 649 C CA . GLY A 1 81 ? -16.039 -2.844 9.752 1.00 90.25 81 GLY A CA 1
ATOM 650 C C . GLY A 1 81 ? -16.264 -3.954 8.724 1.00 90.25 81 GLY A C 1
ATOM 651 O O . GLY A 1 81 ? -17.404 -4.196 8.322 1.00 90.25 81 GLY A O 1
ATOM 652 N N . GLY A 1 82 ? -15.186 -4.541 8.192 1.00 90.75 82 GLY A N 1
ATOM 653 C CA . GLY A 1 82 ? -15.242 -5.549 7.125 1.0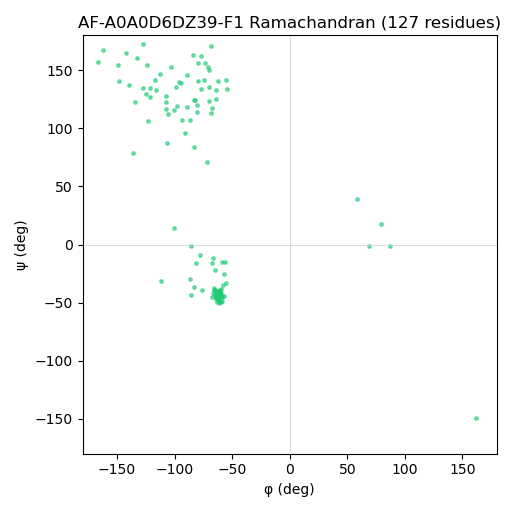0 90.75 82 GLY A CA 1
ATOM 654 C C . GLY A 1 82 ? -15.695 -5.052 5.740 1.00 90.75 82 GLY A C 1
ATOM 655 O O . GLY A 1 82 ? -15.722 -5.841 4.793 1.00 90.75 82 GLY A O 1
ATOM 656 N N . LYS A 1 83 ? -16.030 -3.765 5.568 1.00 95.12 83 LYS A N 1
ATOM 657 C CA . LYS A 1 83 ? -16.412 -3.180 4.269 1.00 95.12 83 LYS A CA 1
ATOM 658 C C . LYS A 1 83 ? -15.228 -2.500 3.601 1.00 95.12 83 LYS A C 1
ATOM 660 O O . LYS A 1 83 ? -14.451 -1.830 4.269 1.00 95.12 83 LYS A O 1
ATOM 665 N N . SER A 1 84 ? -15.110 -2.653 2.282 1.00 96.44 84 SER A N 1
ATOM 666 C CA . SER A 1 84 ? -14.006 -2.093 1.498 1.00 96.44 84 SER A CA 1
ATOM 667 C C . SER A 1 84 ? -14.389 -0.782 0.808 1.00 96.44 84 SER A C 1
ATOM 669 O O . SER A 1 84 ? -15.440 -0.713 0.176 1.00 96.44 84 SER A O 1
ATOM 671 N N . TYR A 1 85 ? -13.489 0.200 0.874 1.00 97.00 85 TYR A N 1
ATOM 672 C CA . TYR A 1 85 ? -13.624 1.543 0.303 1.00 97.00 85 TYR A CA 1
ATOM 673 C C . TYR A 1 85 ? -12.402 1.857 -0.562 1.00 97.00 85 TYR A C 1
ATOM 675 O O . TYR A 1 85 ? -11.270 1.544 -0.181 1.00 97.00 85 TYR A O 1
ATOM 683 N N . LYS A 1 86 ? -12.609 2.411 -1.756 1.00 97.38 86 LYS A N 1
ATOM 684 C CA . LYS A 1 86 ? -11.540 2.790 -2.685 1.00 97.38 86 LYS A CA 1
ATOM 685 C C . LYS A 1 86 ? -11.095 4.215 -2.406 1.00 97.38 86 LYS A C 1
ATOM 687 O O . LYS A 1 86 ? -11.834 5.152 -2.670 1.00 97.38 86 LYS A O 1
ATOM 692 N N . GLU A 1 87 ? -9.832 4.367 -2.035 1.00 97.19 87 GLU A N 1
ATOM 693 C CA . GLU A 1 87 ? -9.264 5.654 -1.655 1.00 97.19 87 GLU A CA 1
ATOM 694 C C . GLU A 1 87 ? -8.030 6.017 -2.483 1.00 97.19 87 GLU A C 1
ATOM 696 O O . GLU A 1 87 ? -7.295 5.172 -3.009 1.00 97.19 87 GLU A O 1
ATOM 701 N N . ILE A 1 88 ? -7.795 7.317 -2.577 1.00 96.38 88 ILE A N 1
ATOM 702 C CA . ILE A 1 88 ? -6.558 7.944 -3.011 1.00 96.38 88 ILE A CA 1
ATOM 703 C C . ILE A 1 88 ? -5.922 8.525 -1.759 1.00 96.38 88 ILE A C 1
ATOM 705 O O . ILE A 1 88 ? -6.471 9.417 -1.118 1.00 96.38 88 ILE A O 1
ATOM 709 N N . LEU A 1 89 ? -4.755 8.005 -1.417 1.00 96.19 89 LEU A N 1
ATOM 710 C CA . LEU A 1 89 ? -4.063 8.319 -0.183 1.00 96.19 89 LEU A CA 1
ATOM 711 C C . LEU A 1 89 ? -2.781 9.088 -0.483 1.00 96.19 89 LEU A C 1
ATOM 713 O O . LEU A 1 89 ? -2.115 8.831 -1.489 1.00 96.19 89 LEU A O 1
ATOM 717 N N . SER A 1 90 ? -2.405 9.991 0.414 1.00 94.62 90 SER A N 1
ATOM 718 C CA . SER A 1 90 ? -1.101 10.646 0.402 1.00 94.62 90 SER A CA 1
ATOM 719 C C . SER A 1 90 ? -0.422 10.505 1.761 1.00 94.62 90 SER A C 1
ATOM 721 O O . SER A 1 90 ? -1.032 10.108 2.751 1.00 94.62 90 SER A O 1
ATOM 723 N N . LYS A 1 91 ? 0.843 10.925 1.848 1.00 92.75 91 LYS A N 1
ATOM 724 C CA . LYS A 1 91 ? 1.575 10.973 3.124 1.00 92.75 91 LYS A CA 1
ATOM 725 C C . LYS A 1 91 ? 0.913 11.862 4.186 1.00 92.75 91 LYS A C 1
ATOM 727 O O . LYS A 1 91 ? 1.324 11.799 5.340 1.00 92.75 91 LYS A O 1
ATOM 732 N N . LYS A 1 92 ? -0.040 12.721 3.808 1.00 90.69 92 LYS A N 1
ATOM 733 C CA . LYS A 1 92 ? -0.652 13.720 4.694 1.00 90.69 92 LYS A CA 1
ATOM 734 C C . LYS A 1 92 ? -2.118 13.446 5.011 1.00 90.69 92 LYS A C 1
ATOM 736 O O . LYS A 1 92 ? -2.558 13.806 6.093 1.00 90.69 92 LYS A O 1
ATOM 741 N N . GLU A 1 93 ? -2.859 12.842 4.087 1.00 91.81 93 GLU A N 1
ATOM 742 C CA . GLU A 1 93 ? -4.319 12.761 4.182 1.00 91.81 93 GLU A CA 1
ATOM 743 C C . GLU A 1 93 ? -4.913 11.683 3.264 1.00 91.81 93 GLU A C 1
ATOM 745 O O . GLU A 1 93 ? -4.253 11.187 2.341 1.00 91.81 93 GLU A O 1
ATOM 750 N N . ILE A 1 94 ? -6.193 11.383 3.497 1.00 91.94 94 ILE A N 1
ATOM 751 C CA . ILE A 1 94 ? -7.078 10.730 2.528 1.00 91.94 94 ILE A CA 1
ATOM 752 C C . ILE A 1 94 ? -7.564 11.823 1.576 1.00 91.94 94 ILE A C 1
ATOM 754 O O . ILE A 1 94 ? -8.247 12.754 1.988 1.00 91.94 94 ILE A O 1
ATOM 758 N N . VAL A 1 95 ? -7.159 11.741 0.312 1.00 92.25 95 VAL A N 1
ATOM 759 C CA . VAL A 1 95 ? -7.314 12.830 -0.663 1.00 92.25 95 VAL A CA 1
ATOM 760 C C . VAL A 1 95 ? -8.686 12.794 -1.328 1.00 92.25 95 VAL A C 1
ATOM 762 O O . VAL A 1 95 ? -9.299 13.833 -1.557 1.00 92.25 95 VAL A O 1
ATOM 765 N N . ALA A 1 96 ? -9.141 11.602 -1.707 1.00 92.50 96 ALA A N 1
ATOM 766 C CA . ALA A 1 96 ? -10.406 11.385 -2.399 1.00 92.50 96 ALA A CA 1
ATOM 767 C C . ALA A 1 96 ? -10.761 9.899 -2.388 1.00 92.50 96 ALA A C 1
ATOM 769 O O . ALA A 1 96 ? -9.859 9.064 -2.382 1.00 92.50 96 ALA A O 1
ATOM 770 N N . GLY A 1 97 ? -12.039 9.571 -2.535 1.00 93.69 97 GLY A N 1
ATOM 771 C CA . GLY A 1 97 ? -12.470 8.185 -2.626 1.00 93.69 97 GLY A CA 1
ATOM 772 C C . GLY A 1 97 ? -13.948 8.009 -2.346 1.00 93.69 97 GLY A C 1
ATOM 773 O O . GLY A 1 97 ? -14.757 8.890 -2.657 1.00 93.69 97 GLY A O 1
ATOM 774 N N . ASP A 1 98 ? -14.286 6.850 -1.798 1.00 94.81 98 ASP A N 1
ATOM 775 C CA . ASP A 1 98 ? -15.648 6.525 -1.412 1.00 94.81 98 ASP A CA 1
ATOM 776 C C . ASP A 1 98 ? -16.025 7.299 -0.136 1.00 94.81 98 ASP A C 1
ATOM 778 O O . ASP A 1 98 ? -15.184 7.702 0.669 1.00 94.81 98 ASP A O 1
ATOM 782 N N . ARG A 1 99 ? -17.327 7.524 0.085 1.00 92.00 99 ARG A N 1
ATOM 783 C CA . ARG A 1 99 ? -17.776 8.126 1.346 1.00 92.00 99 ARG A CA 1
ATOM 784 C C . ARG A 1 99 ? -17.540 7.130 2.482 1.00 92.00 99 ARG A C 1
ATOM 786 O O . ARG A 1 99 ? -18.207 6.097 2.545 1.00 92.00 99 ARG A O 1
ATOM 793 N N . LEU A 1 100 ? -16.622 7.472 3.381 1.00 90.69 100 LEU A N 1
ATOM 794 C CA . LEU A 1 100 ? -16.341 6.683 4.576 1.00 90.69 100 LEU A CA 1
ATOM 795 C C . LEU A 1 100 ? -17.501 6.769 5.581 1.00 90.69 100 LEU A C 1
ATOM 797 O O . LEU A 1 100 ? -18.210 7.781 5.620 1.00 90.69 100 LEU A O 1
ATOM 801 N N . PRO A 1 101 ? -17.723 5.713 6.385 1.00 88.19 101 PRO A N 1
ATOM 802 C CA . PRO A 1 101 ? -18.727 5.748 7.437 1.00 88.19 101 PRO A CA 1
ATOM 803 C C . PRO A 1 101 ? -18.365 6.822 8.465 1.00 88.19 101 PRO A C 1
ATOM 805 O O . PRO A 1 101 ? -17.195 6.972 8.828 1.00 88.19 101 PRO A O 1
ATOM 808 N N . GLU A 1 102 ? -19.371 7.539 8.964 1.00 83.75 102 GLU A N 1
ATOM 809 C CA . GLU A 1 102 ? -19.175 8.503 10.048 1.00 83.75 102 GLU A CA 1
ATOM 810 C C . GLU A 1 102 ? -18.520 7.817 11.251 1.00 83.75 102 GLU A C 1
ATOM 812 O O . GLU A 1 102 ? -18.754 6.633 11.523 1.00 83.75 102 GLU A O 1
ATOM 817 N N . ALA A 1 103 ? -17.616 8.537 11.911 1.00 74.62 103 ALA A N 1
ATOM 818 C CA . ALA A 1 103 ? -17.054 8.092 13.173 1.00 74.62 103 ALA A CA 1
ATOM 819 C C . ALA A 1 103 ? -18.181 8.036 14.205 1.00 74.62 103 ALA A C 1
ATOM 821 O O . ALA A 1 103 ? -18.904 9.009 14.386 1.00 74.62 103 ALA A O 1
ATOM 822 N N . ASP A 1 104 ? -18.357 6.878 14.841 1.00 70.06 104 ASP A N 1
ATOM 823 C CA . ASP A 1 104 ? -19.118 6.821 16.081 1.00 70.06 104 ASP A CA 1
ATOM 824 C C . ASP A 1 104 ? -18.130 7.129 17.202 1.00 70.06 104 ASP A C 1
ATOM 826 O O . ASP A 1 104 ? -17.269 6.306 17.522 1.00 70.06 104 ASP A O 1
ATOM 830 N N . ASP A 1 105 ? -18.249 8.320 17.782 1.00 60.78 105 ASP A N 1
ATOM 831 C CA . ASP A 1 105 ? -17.397 8.825 18.865 1.00 60.78 105 ASP A CA 1
ATOM 832 C C . ASP A 1 105 ? -17.377 7.895 20.096 1.00 60.78 105 ASP A C 1
ATOM 834 O O . ASP A 1 105 ? -16.520 8.017 20.973 1.00 60.78 105 ASP A O 1
ATOM 838 N N . ARG A 1 106 ? -18.321 6.945 20.175 1.00 61.62 106 ARG A N 1
ATOM 839 C CA . ARG A 1 106 ? -18.418 5.936 21.237 1.00 61.62 106 ARG A CA 1
ATOM 840 C C . ARG A 1 106 ? -17.490 4.742 21.018 1.00 61.62 106 ARG A C 1
ATOM 842 O O . ARG A 1 106 ? -17.252 3.987 21.961 1.00 61.62 106 ARG A O 1
ATOM 849 N N . VAL A 1 107 ? -16.961 4.553 19.808 1.00 57.59 107 VAL A N 1
ATOM 850 C CA . VAL A 1 107 ? -16.107 3.415 19.450 1.00 57.59 107 VAL A CA 1
ATOM 851 C C . VAL A 1 107 ? -14.657 3.888 19.327 1.00 57.59 107 VAL A C 1
ATOM 853 O O . VAL A 1 107 ? -14.165 4.206 18.246 1.00 57.59 107 VAL A O 1
ATOM 856 N N . GLN A 1 108 ? -13.936 3.897 20.453 1.00 55.66 108 GLN A N 1
ATOM 857 C CA . GLN A 1 108 ? -12.472 4.011 20.451 1.00 55.66 108 GLN A CA 1
ATOM 858 C C . GLN A 1 108 ? -11.844 2.704 19.949 1.00 55.66 108 GLN A C 1
ATOM 860 O O . GLN A 1 108 ? -11.256 1.942 20.712 1.00 55.66 108 GLN A O 1
ATOM 865 N N . THR A 1 109 ? -11.966 2.404 18.660 1.00 60.88 109 THR A N 1
ATOM 866 C CA . THR A 1 109 ? -11.231 1.280 18.073 1.00 60.88 109 THR A CA 1
ATOM 867 C C . THR A 1 109 ? -9.903 1.771 17.542 1.00 60.88 109 THR A C 1
ATOM 869 O O . THR A 1 109 ? -9.803 2.265 16.426 1.00 60.88 109 THR A O 1
ATOM 872 N N . LYS A 1 110 ? -8.886 1.614 18.384 1.00 72.75 110 LYS A N 1
ATOM 873 C CA . LYS A 1 110 ? -7.485 1.541 17.994 1.00 72.75 110 LYS A CA 1
ATOM 874 C C . LYS A 1 110 ? -7.189 0.101 17.578 1.00 72.75 110 LYS A C 1
ATOM 876 O O . LYS A 1 110 ? -6.807 -0.728 18.401 1.00 72.75 110 LYS A O 1
ATOM 881 N N . VAL A 1 111 ? -7.484 -0.233 16.323 1.00 81.44 111 VAL A N 1
ATOM 882 C CA . VAL A 1 111 ? -7.247 -1.589 15.809 1.00 81.44 111 VAL A CA 1
ATOM 883 C C . VAL A 1 111 ? -5.837 -1.706 15.220 1.00 81.44 111 VAL A C 1
ATOM 885 O O . VAL A 1 111 ? -5.311 -0.741 14.648 1.00 81.44 111 VAL A O 1
ATOM 888 N N . PRO A 1 112 ? -5.180 -2.874 15.346 1.00 91.06 112 PRO A N 1
ATOM 889 C CA . PRO A 1 112 ? -4.019 -3.188 14.526 1.00 91.06 112 PRO A CA 1
ATOM 890 C C . PRO A 1 112 ? -4.386 -3.044 13.049 1.00 91.06 112 PRO A C 1
ATOM 892 O O . PRO A 1 112 ? -5.435 -3.517 12.615 1.00 91.06 112 PRO A O 1
ATOM 895 N N . LEU A 1 113 ? -3.521 -2.386 12.282 1.00 94.44 113 LEU A N 1
ATOM 896 C CA . LEU A 1 113 ? -3.753 -2.138 10.866 1.00 94.44 113 LEU A CA 1
ATOM 897 C C . LEU A 1 113 ? -2.951 -3.141 10.037 1.00 94.44 113 LEU A C 1
ATOM 899 O O . LEU A 1 113 ? -1.723 -3.092 10.039 1.00 94.44 113 LEU A O 1
ATOM 903 N N . LEU A 1 114 ? -3.628 -4.007 9.284 1.00 97.19 114 LEU A N 1
ATOM 904 C CA . LEU A 1 114 ? -2.987 -4.870 8.294 1.00 97.19 114 LEU A CA 1
ATOM 905 C C . LEU A 1 114 ? -2.726 -4.096 6.995 1.00 97.19 114 LEU A C 1
ATOM 907 O O . LEU A 1 114 ? -3.649 -3.653 6.316 1.00 97.19 114 LEU A O 1
ATOM 911 N N . VAL A 1 115 ? -1.470 -3.986 6.590 1.00 98.00 115 VAL A N 1
ATOM 912 C CA . VAL A 1 115 ? -1.051 -3.331 5.351 1.00 98.00 115 VAL A CA 1
ATOM 913 C C . VAL A 1 115 ? -0.608 -4.388 4.353 1.00 98.00 115 VAL A C 1
ATOM 915 O O . VAL A 1 115 ? 0.317 -5.138 4.630 1.00 98.00 115 VAL A O 1
ATOM 918 N N . ILE A 1 116 ? -1.236 -4.421 3.179 1.00 98.06 116 ILE A N 1
ATOM 919 C CA . ILE A 1 116 ? -0.786 -5.197 2.022 1.00 98.06 116 ILE A CA 1
ATOM 920 C C . ILE A 1 116 ? -0.189 -4.229 1.006 1.00 98.06 116 ILE A C 1
ATOM 922 O O . ILE A 1 116 ? -0.894 -3.407 0.409 1.00 98.06 116 ILE A O 1
ATOM 926 N N . TYR A 1 117 ? 1.119 -4.330 0.816 1.00 97.69 117 TYR A N 1
ATOM 927 C CA . TYR A 1 117 ? 1.885 -3.508 -0.105 1.00 97.69 117 TYR A CA 1
ATOM 928 C C . TYR A 1 117 ? 1.708 -3.945 -1.557 1.00 97.69 117 TYR A C 1
ATOM 930 O O . TYR A 1 117 ? 1.320 -5.070 -1.871 1.00 97.69 117 TYR A O 1
ATOM 938 N N . SER A 1 118 ? 2.062 -3.055 -2.481 1.00 95.81 118 SER A N 1
ATOM 939 C CA . SER A 1 118 ? 1.963 -3.331 -3.917 1.00 95.81 118 SER A CA 1
ATOM 940 C C . SER A 1 118 ? 2.938 -4.404 -4.434 1.00 95.81 118 SER A C 1
ATOM 942 O O . SER A 1 118 ? 2.739 -4.926 -5.536 1.00 95.81 118 SER A O 1
ATOM 944 N N . ASP A 1 119 ? 3.976 -4.735 -3.655 1.00 94.50 119 ASP A N 1
ATOM 945 C CA . ASP A 1 119 ? 4.881 -5.867 -3.902 1.00 94.50 119 ASP A CA 1
ATOM 946 C C . ASP A 1 119 ? 4.348 -7.193 -3.325 1.00 94.50 119 ASP A C 1
ATOM 948 O O . ASP A 1 119 ? 4.971 -8.235 -3.514 1.00 94.50 119 ASP A O 1
ATOM 952 N N . GLY A 1 120 ? 3.182 -7.166 -2.669 1.00 95.00 120 GLY A N 1
ATOM 953 C CA . GLY A 1 120 ? 2.531 -8.321 -2.059 1.00 95.00 120 GLY A CA 1
ATOM 954 C C . GLY A 1 120 ? 2.980 -8.619 -0.630 1.00 95.00 120 GLY A C 1
ATOM 955 O O . GLY A 1 120 ? 2.461 -9.561 -0.040 1.00 95.00 120 GLY A O 1
ATOM 956 N N . LYS A 1 121 ? 3.915 -7.850 -0.056 1.00 96.88 121 LYS A N 1
ATOM 957 C CA . LYS A 1 121 ? 4.280 -8.011 1.356 1.00 96.88 121 LYS A CA 1
ATOM 958 C C . LYS A 1 121 ? 3.167 -7.529 2.270 1.00 96.88 121 LYS A C 1
ATOM 960 O O . LYS A 1 121 ? 2.430 -6.601 1.936 1.00 96.88 121 LYS A O 1
ATOM 965 N N . GLU A 1 122 ? 3.125 -8.121 3.453 1.00 97.88 122 GLU A N 1
ATOM 966 C CA . GLU A 1 122 ? 2.178 -7.772 4.501 1.00 97.88 122 GLU A CA 1
ATOM 967 C C . GLU A 1 122 ? 2.922 -7.243 5.735 1.00 97.88 122 GLU A C 1
ATOM 969 O O . GLU A 1 122 ? 3.996 -7.737 6.081 1.00 97.88 122 GLU A O 1
ATOM 974 N N . GLU A 1 123 ? 2.368 -6.225 6.390 1.00 96.94 123 GLU A N 1
ATOM 975 C CA . GLU A 1 123 ? 2.862 -5.678 7.658 1.00 96.94 123 GLU A CA 1
ATOM 976 C C . GLU A 1 123 ? 1.675 -5.357 8.562 1.00 96.94 123 GLU A C 1
ATOM 978 O O . GLU A 1 123 ? 0.685 -4.788 8.108 1.00 96.94 123 GLU A O 1
ATOM 983 N N . ILE A 1 124 ? 1.774 -5.692 9.846 1.00 96.44 124 ILE A N 1
ATOM 984 C CA . ILE A 1 124 ? 0.804 -5.261 10.853 1.00 96.44 124 ILE A CA 1
ATOM 985 C C . ILE A 1 124 ? 1.385 -4.039 11.562 1.00 96.44 124 ILE A C 1
ATOM 987 O O . ILE A 1 124 ? 2.449 -4.112 12.173 1.00 96.44 124 ILE A O 1
ATOM 991 N N . LEU A 1 125 ? 0.688 -2.908 11.466 1.00 92.69 125 LEU A N 1
ATOM 992 C CA . LEU A 1 125 ? 1.014 -1.685 12.186 1.00 92.69 125 LEU A CA 1
ATOM 993 C C . LEU A 1 125 ? 0.217 -1.641 13.491 1.00 92.69 125 LEU A C 1
ATOM 995 O O . LEU A 1 125 ? -0.998 -1.405 13.503 1.00 92.69 125 LEU A O 1
ATOM 999 N N . GLU A 1 126 ? 0.916 -1.856 14.596 1.00 87.25 126 GLU A N 1
ATOM 1000 C CA . GLU A 1 126 ? 0.393 -1.680 15.950 1.00 87.25 126 GLU A CA 1
ATOM 1001 C C . GLU A 1 126 ? 0.502 -0.215 16.388 1.00 87.25 126 GLU A C 1
ATOM 1003 O O . GLU A 1 126 ? 1.208 0.589 15.769 1.00 87.25 126 GLU A O 1
ATOM 1008 N N . ASP A 1 127 ? -0.230 0.161 17.434 1.00 72.19 127 ASP A N 1
ATOM 1009 C CA . ASP A 1 127 ? 0.021 1.451 18.069 1.00 72.19 127 ASP A CA 1
ATOM 1010 C C . ASP A 1 127 ? 1.361 1.396 18.789 1.00 72.19 127 ASP A C 1
ATOM 1012 O O . ASP A 1 127 ? 1.669 0.426 19.482 1.00 72.19 127 ASP A O 1
ATOM 1016 N N . LYS A 1 128 ? 2.171 2.445 18.634 1.00 56.47 128 LYS A N 1
ATOM 1017 C CA . LYS A 1 128 ? 3.320 2.607 19.520 1.00 56.47 128 LYS A CA 1
ATOM 1018 C C . LYS A 1 128 ? 2.792 2.813 20.952 1.00 56.47 128 LYS A C 1
ATOM 1020 O O . LYS A 1 128 ? 1.869 3.620 21.098 1.00 56.47 128 LYS A O 1
ATOM 1025 N N . PRO A 1 129 ? 3.341 2.106 21.958 1.00 45.81 129 PRO A N 1
ATOM 1026 C CA . PRO A 1 129 ? 3.034 2.363 23.364 1.00 45.81 129 PRO A CA 1
ATOM 1027 C C . PRO A 1 129 ? 3.380 3.800 23.771 1.00 45.81 129 PRO A C 1
ATOM 1029 O O . PRO A 1 129 ? 4.297 4.392 23.148 1.00 45.81 129 PRO A O 1
#

Organism: NCBI:txid297352

Secondary structure (DSSP, 8-state):
--HHHHHHHHHHHHHHHHHHHHHHHHHHHHHHHHHHHHHHHHHHHHHHHHH-TT--EEEEEEEEEE-TTS-EEEEEEEEETTEEEEEEEESS-EEEES-PPPP-TT------EEEE-TTS-EEEEPPP-

Radius of gyration: 23.12 Å; Cα contacts (8 Å, |Δi|>4): 172; chains: 1; bounding box: 64×31×64 Å

Sequence (129 aa):
MNKTKLKVILGSLLVITVALLLRLKGNMDQKRNEKENIDNQRITAMTVKMIEPRVEKIIFSKSFFYSRIGICNIRARIVIGGKSYKEILSKKEIVAGDRLPEADDRVQTKVPLLVIYSDGKEEILEDKP